Protein AF-D3Y1Q2-F1 (afdb_monomer_lite)

Foldseek 3Di:
DLDDPPGDWDWADDPDDDTDTDSDPLVVLVRDADPDPVVRVVSVVVNVVQVVCCVVPVDGD

Structure (mmCIF, N/CA/C/O backbone):
data_AF-D3Y1Q2-F1
#
_entry.id   AF-D3Y1Q2-F1
#
loop_
_atom_site.group_PDB
_atom_site.id
_atom_site.type_symbol
_atom_site.label_atom_id
_atom_site.label_alt_id
_atom_site.label_comp_id
_atom_site.label_asym_id
_atom_site.label_entity_id
_atom_site.label_seq_id
_atom_site.pdbx_PDB_ins_code
_atom_site.Cartn_x
_atom_site.Cartn_y
_atom_site.Cartn_z
_atom_site.occupancy
_atom_site.B_iso_or_equiv
_atom_site.auth_seq_id
_atom_site.auth_comp_id
_atom_site.auth_asym_id
_atom_site.auth_atom_id
_atom_site.pdbx_PDB_model_num
ATOM 1 N N . VAL A 1 1 ? -8.242 5.529 -8.676 1.00 46.50 1 VAL A N 1
ATOM 2 C CA . VAL A 1 1 ? -6.859 5.581 -9.196 1.00 46.50 1 VAL A CA 1
ATOM 3 C C . VAL A 1 1 ? -6.327 6.985 -8.949 1.00 46.50 1 VAL A C 1
ATOM 5 O O . VAL A 1 1 ? -6.979 7.941 -9.361 1.00 46.50 1 VAL A O 1
ATOM 8 N N . THR A 1 2 ? -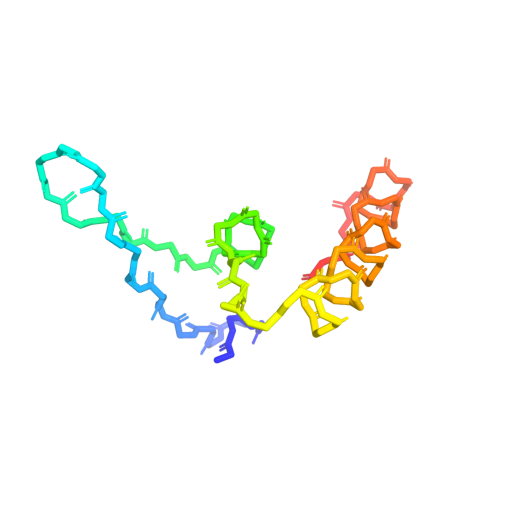5.242 7.099 -8.183 1.00 56.38 2 THR A N 1
ATOM 9 C CA . THR A 1 2 ? -4.642 8.361 -7.697 1.00 56.38 2 THR A CA 1
ATOM 10 C C . THR A 1 2 ? -3.633 8.979 -8.672 1.00 56.38 2 THR A C 1
ATOM 12 O O . THR A 1 2 ? -3.153 10.075 -8.423 1.00 56.38 2 THR A O 1
ATOM 15 N N . LEU A 1 3 ? -3.322 8.317 -9.791 1.00 58.16 3 LEU A N 1
ATOM 16 C CA . LEU A 1 3 ? -2.246 8.733 -10.694 1.00 58.16 3 LEU A CA 1
ATOM 17 C C . LEU A 1 3 ? -2.640 9.911 -11.615 1.00 58.16 3 LEU A C 1
ATOM 19 O O . LEU A 1 3 ? -3.693 9.880 -12.260 1.00 58.16 3 LEU A O 1
ATOM 23 N N . GLY A 1 4 ? -1.752 10.909 -11.722 1.00 60.34 4 GLY A N 1
ATOM 24 C CA . GLY A 1 4 ? -1.821 12.042 -12.660 1.00 60.34 4 GLY A CA 1
ATOM 25 C C . GLY A 1 4 ? -2.456 13.335 -12.106 1.00 60.34 4 GLY A C 1
ATOM 26 O O . GLY A 1 4 ? -3.033 13.337 -11.022 1.00 60.34 4 GLY A O 1
ATOM 27 N N . PRO A 1 5 ? -2.424 14.456 -12.861 1.00 60.22 5 PRO A N 1
ATOM 28 C CA . PRO A 1 5 ? -2.915 15.777 -12.420 1.00 60.22 5 PRO A CA 1
ATOM 29 C C . PRO A 1 5 ? -4.438 15.854 -12.182 1.00 60.22 5 PRO A C 1
ATOM 31 O O . PRO A 1 5 ? -4.947 16.876 -11.731 1.00 60.22 5 PRO A O 1
ATOM 34 N N . LYS A 1 6 ? -5.175 14.774 -12.480 1.00 69.31 6 LYS A N 1
ATOM 35 C CA . LYS A 1 6 ? -6.600 14.575 -12.153 1.00 69.31 6 LYS A CA 1
ATOM 36 C C . LYS A 1 6 ? -6.824 13.370 -11.223 1.00 69.31 6 LYS A C 1
ATOM 38 O O . LYS A 1 6 ? -7.889 12.749 -11.264 1.00 69.31 6 LYS A O 1
ATOM 43 N N . GLY A 1 7 ? -5.816 13.006 -10.432 1.00 65.25 7 GLY A N 1
ATOM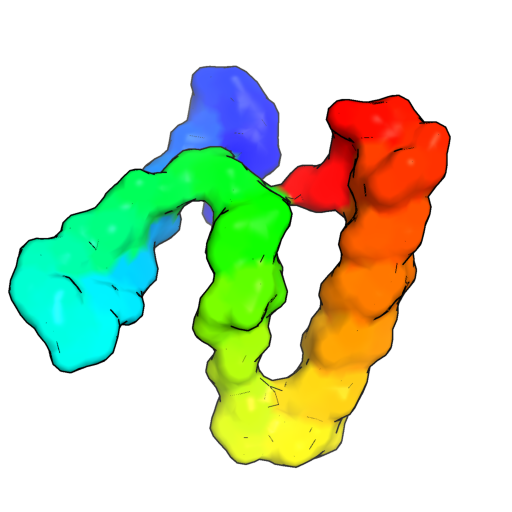 44 C CA . GLY A 1 7 ? -5.896 11.926 -9.453 1.00 65.25 7 GLY A CA 1
ATOM 45 C C . GLY A 1 7 ? -7.092 12.110 -8.517 1.00 65.25 7 GLY A C 1
ATOM 46 O O . GLY A 1 7 ? -7.397 13.220 -8.081 1.00 65.25 7 GLY A O 1
ATOM 47 N N . ARG A 1 8 ? -7.818 11.022 -8.244 1.00 79.44 8 ARG A N 1
ATOM 48 C CA . ARG A 1 8 ? -8.962 11.051 -7.323 1.00 79.44 8 ARG A CA 1
ATOM 49 C C . ARG A 1 8 ? -8.483 10.917 -5.885 1.00 79.44 8 ARG A C 1
ATOM 51 O O . ARG A 1 8 ? -7.584 10.128 -5.614 1.00 79.44 8 ARG A O 1
ATOM 58 N N . ASN A 1 9 ? -9.149 11.622 -4.977 1.00 80.19 9 ASN A N 1
ATOM 59 C CA . ASN A 1 9 ? -8.910 11.485 -3.548 1.00 80.19 9 ASN A CA 1
ATOM 60 C C . ASN A 1 9 ? -9.339 10.097 -3.066 1.00 80.19 9 ASN A C 1
ATOM 62 O O . ASN A 1 9 ? -10.424 9.617 -3.404 1.00 80.19 9 ASN A O 1
ATOM 66 N N . VAL A 1 10 ? -8.489 9.477 -2.259 1.00 80.56 10 VAL A N 1
ATOM 67 C CA . VAL A 1 10 ? -8.776 8.249 -1.525 1.00 80.56 10 VAL A CA 1
ATOM 68 C C . VAL A 1 10 ? -9.010 8.634 -0.074 1.00 80.56 10 VAL A C 1
ATOM 70 O O . VAL A 1 10 ? -8.232 9.380 0.521 1.00 80.56 10 VAL A O 1
ATOM 73 N N . VAL A 1 11 ? -10.118 8.162 0.483 1.00 82.19 11 VAL A N 1
ATOM 74 C CA . VAL A 1 11 ? -10.461 8.380 1.887 1.00 82.19 11 VAL A CA 1
ATOM 75 C C . VAL A 1 11 ? -10.025 7.143 2.655 1.00 82.19 11 VAL A C 1
ATOM 77 O O . VAL A 1 11 ? -10.497 6.048 2.367 1.00 82.19 11 VAL A O 1
ATOM 80 N N . LEU A 1 12 ? -9.108 7.325 3.597 1.00 82.38 12 LEU A N 1
ATOM 81 C CA . LEU A 1 12 ? -8.638 6.279 4.490 1.00 82.38 12 LEU A CA 1
ATOM 82 C C . LEU A 1 12 ? -9.311 6.420 5.849 1.00 82.38 12 LEU A C 1
ATOM 84 O O . LEU A 1 12 ? -9.431 7.522 6.400 1.00 82.38 12 LEU A O 1
ATOM 88 N N . GLU A 1 13 ? -9.735 5.288 6.392 1.00 79.75 13 GLU A N 1
ATOM 89 C CA . GLU A 1 13 ? -10.236 5.211 7.754 1.00 79.75 13 GLU A CA 1
ATOM 90 C C . GLU A 1 13 ? -9.078 5.425 8.736 1.00 79.75 13 GLU A C 1
ATOM 92 O O . GLU A 1 13 ? -8.023 4.803 8.631 1.00 79.75 13 GLU A O 1
ATOM 97 N N . SER A 1 14 ? -9.257 6.347 9.681 1.00 76.50 14 SER A N 1
ATOM 98 C CA . SER A 1 14 ? -8.295 6.564 10.761 1.00 76.50 14 SER A CA 1
ATOM 99 C C . SER A 1 14 ? -8.733 5.757 11.978 1.00 76.50 14 SER A C 1
ATOM 101 O O . SER A 1 14 ? -9.901 5.809 12.354 1.00 76.50 14 SER A O 1
ATOM 103 N N . LYS A 1 15 ? -7.798 5.075 12.656 1.00 74.06 15 LYS A N 1
ATOM 104 C CA . LYS A 1 15 ? -8.087 4.345 13.911 1.00 74.06 15 LYS A CA 1
ATOM 105 C C . LYS A 1 15 ? -8.637 5.248 15.023 1.00 74.06 15 LYS A C 1
ATOM 107 O O . LYS A 1 15 ? -9.272 4.751 15.947 1.00 74.06 15 LYS A O 1
ATOM 112 N N . TYR A 1 16 ? -8.396 6.557 14.935 1.00 73.38 16 TYR A N 1
ATOM 113 C CA . TYR A 1 16 ? -8.932 7.561 15.850 1.00 73.38 16 TYR A CA 1
ATOM 114 C C . TYR A 1 16 ? -9.241 8.867 15.101 1.00 73.38 16 TYR A C 1
ATOM 116 O O . TYR A 1 16 ? -8.396 9.380 14.362 1.00 73.38 16 TYR A O 1
ATOM 124 N N . GLY A 1 17 ? -10.431 9.430 15.332 1.00 79.00 17 GLY A N 1
ATOM 125 C CA . GLY A 1 17 ? -10.836 10.742 14.814 1.00 79.00 17 GLY A CA 1
ATOM 126 C C . GLY A 1 17 ? -11.369 10.732 13.375 1.00 79.00 17 GLY A C 1
ATOM 127 O O . GLY A 1 17 ? -11.965 9.760 12.922 1.00 79.00 17 GLY A O 1
ATOM 128 N N . SER A 1 18 ? -11.205 11.858 12.678 1.00 80.69 18 SER A N 1
ATOM 129 C CA . SER A 1 18 ? -11.735 12.073 11.326 1.00 80.69 18 SER A CA 1
ATOM 130 C C . SER A 1 18 ? -10.978 11.264 10.258 1.00 80.69 18 SER A C 1
ATOM 132 O O . SER A 1 18 ? -9.773 11.043 10.401 1.00 80.69 18 SER A O 1
ATOM 134 N N . PRO A 1 19 ? -11.646 10.863 9.160 1.00 83.31 19 PRO A N 1
ATOM 135 C CA . PRO A 1 19 ? -11.009 10.121 8.076 1.00 83.31 19 PRO A CA 1
ATOM 136 C C . PRO A 1 19 ? -9.916 10.949 7.389 1.00 83.31 19 PRO A C 1
ATOM 138 O O . PRO A 1 19 ? -10.038 12.167 7.226 1.00 83.31 19 PRO A O 1
ATOM 141 N N . LYS A 1 20 ? -8.843 10.281 6.962 1.00 82.19 20 LYS A N 1
ATOM 142 C CA . LYS A 1 20 ? -7.700 10.918 6.305 1.00 82.19 20 LYS A CA 1
ATOM 143 C C . LYS A 1 20 ? -7.903 10.894 4.795 1.00 82.19 20 LYS A C 1
ATOM 145 O O . LYS A 1 20 ? -7.981 9.831 4.190 1.00 82.19 20 LYS A O 1
ATOM 150 N N . ILE A 1 21 ? -7.966 12.067 4.176 1.00 81.81 21 ILE A N 1
ATOM 151 C CA . ILE A 1 21 ? -8.048 12.187 2.718 1.00 81.81 21 ILE A CA 1
ATOM 152 C C . ILE A 1 21 ? -6.624 12.248 2.168 1.00 81.81 21 ILE A C 1
ATOM 154 O O . ILE A 1 21 ? -5.850 13.123 2.550 1.00 81.81 21 ILE A O 1
ATOM 158 N N . VAL A 1 22 ? -6.280 11.321 1.279 1.00 78.81 22 VAL A N 1
ATOM 159 C CA . VAL A 1 22 ? -4.973 11.258 0.619 1.00 78.81 22 VAL A CA 1
ATOM 160 C C . VAL A 1 22 ? -5.129 11.126 -0.884 1.00 78.81 22 VAL A C 1
ATOM 162 O O . VAL A 1 22 ? -5.973 10.400 -1.399 1.00 78.81 22 VAL A O 1
ATOM 165 N N . ASN A 1 23 ? -4.277 11.847 -1.593 1.00 77.38 23 ASN A N 1
ATOM 166 C CA . ASN A 1 23 ? -4.126 11.817 -3.042 1.00 77.38 23 ASN A CA 1
ATOM 167 C C . ASN A 1 23 ? -2.787 11.190 -3.470 1.00 77.38 23 ASN A C 1
ATOM 169 O O . ASN A 1 23 ? -2.533 11.061 -4.662 1.00 77.38 23 ASN A O 1
ATOM 173 N N . ASP A 1 24 ? -1.954 10.791 -2.508 1.00 77.19 24 ASP A N 1
ATOM 174 C CA . ASP A 1 24 ? -0.653 10.166 -2.725 1.00 77.19 24 ASP A CA 1
ATOM 175 C C . ASP A 1 24 ? -0.768 8.632 -2.790 1.00 77.19 24 ASP A C 1
ATOM 177 O O . ASP A 1 24 ? -1.268 7.988 -1.862 1.00 77.19 24 ASP A O 1
ATOM 181 N N . GLY A 1 25 ? -0.280 8.047 -3.888 1.00 71.00 25 GLY A N 1
ATOM 182 C CA . GLY A 1 25 ? -0.268 6.602 -4.114 1.00 71.00 25 GLY A CA 1
ATOM 183 C C . GLY A 1 25 ? 0.593 5.840 -3.105 1.00 71.00 25 GLY A C 1
ATOM 184 O O . GLY A 1 25 ? 0.199 4.748 -2.691 1.00 71.00 25 GLY A O 1
ATOM 185 N N . VAL A 1 26 ? 1.696 6.431 -2.626 1.00 76.44 26 VAL A N 1
ATOM 186 C CA . VAL A 1 26 ? 2.582 5.798 -1.632 1.00 76.44 26 VAL A CA 1
ATOM 187 C C . VAL A 1 26 ? 1.839 5.583 -0.319 1.00 76.44 26 VAL A C 1
ATOM 189 O O . VAL A 1 26 ? 1.899 4.506 0.278 1.00 76.44 26 VAL A O 1
ATOM 192 N N . THR A 1 27 ? 1.142 6.617 0.152 1.00 78.19 27 THR A N 1
ATOM 193 C CA . THR A 1 27 ? 0.409 6.568 1.418 1.00 78.19 27 THR A CA 1
ATOM 194 C C . THR A 1 27 ? -0.771 5.607 1.338 1.00 78.19 27 THR A C 1
ATOM 196 O O . THR A 1 27 ? -1.000 4.856 2.281 1.00 78.19 27 THR A O 1
ATOM 199 N N . VAL A 1 28 ? -1.473 5.564 0.202 1.00 78.94 28 VAL A N 1
ATOM 200 C CA . VAL A 1 28 ? -2.551 4.589 -0.016 1.00 78.94 28 VAL A CA 1
ATOM 201 C C . VAL A 1 28 ? -1.997 3.162 -0.024 1.00 78.94 28 VAL A C 1
ATOM 203 O O . VAL A 1 28 ? -2.502 2.319 0.707 1.00 78.94 28 VAL A O 1
ATOM 206 N N . ALA A 1 29 ? -0.916 2.884 -0.758 1.00 77.56 29 ALA A N 1
ATOM 207 C CA . ALA A 1 29 ? -0.326 1.544 -0.839 1.00 77.56 29 ALA A CA 1
ATOM 208 C C . ALA A 1 29 ? 0.207 1.012 0.509 1.00 77.56 29 ALA A C 1
ATOM 210 O O . ALA A 1 29 ? 0.343 -0.199 0.690 1.00 77.56 29 ALA A O 1
ATOM 211 N N . LYS A 1 30 ? 0.522 1.894 1.467 1.00 77.19 30 LYS A N 1
ATOM 212 C CA . LYS A 1 30 ? 0.949 1.502 2.821 1.00 77.19 30 LYS A CA 1
ATOM 213 C C . LYS A 1 30 ? -0.193 0.957 3.678 1.00 77.19 30 LYS A C 1
ATOM 215 O O . LYS A 1 30 ? 0.071 0.083 4.497 1.00 77.19 30 LYS A O 1
ATOM 220 N N . GLU A 1 31 ? -1.407 1.448 3.458 1.00 77.00 31 GLU A N 1
ATOM 221 C CA . GLU A 1 31 ? -2.600 1.168 4.271 1.00 77.00 31 GLU A CA 1
ATOM 222 C C . GLU A 1 31 ? -3.482 0.061 3.663 1.00 77.00 31 GLU A C 1
ATOM 224 O O . GLU A 1 31 ? -4.434 -0.393 4.288 1.00 77.00 31 GLU A O 1
ATOM 229 N N . VAL A 1 32 ? -3.166 -0.404 2.448 1.00 80.00 32 VAL A N 1
ATOM 230 C CA . VAL A 1 32 ? -3.853 -1.539 1.816 1.00 80.00 32 VAL A CA 1
ATOM 231 C C . VAL A 1 32 ? -3.401 -2.849 2.464 1.00 80.00 32 VAL A C 1
ATOM 233 O O . VAL A 1 32 ? -2.262 -3.287 2.284 1.00 80.00 32 VAL A O 1
ATOM 236 N N . GLU A 1 33 ? -4.324 -3.499 3.169 1.00 78.75 33 GLU A N 1
ATOM 237 C CA . GLU A 1 33 ? -4.212 -4.878 3.643 1.00 78.75 33 GLU A CA 1
ATOM 238 C C . GLU A 1 33 ? -5.388 -5.695 3.099 1.00 78.75 33 GLU A C 1
ATOM 240 O O . GLU A 1 33 ? -6.528 -5.231 3.091 1.00 78.75 33 GLU A O 1
ATOM 245 N N . LEU A 1 34 ? -5.100 -6.899 2.604 1.00 82.50 34 LEU A N 1
ATOM 246 C CA . LEU A 1 34 ? -6.112 -7.825 2.091 1.00 82.50 34 LEU A CA 1
ATOM 247 C C . LEU A 1 34 ? -6.387 -8.907 3.138 1.00 82.50 34 LEU A C 1
ATOM 249 O O . LEU A 1 34 ? -5.463 -9.355 3.824 1.00 82.50 34 LEU A O 1
ATOM 253 N N . GLU A 1 35 ? -7.651 -9.317 3.251 1.00 83.88 35 GLU A N 1
ATOM 254 C CA . GLU A 1 35 ? -8.094 -10.353 4.195 1.00 83.88 35 GLU A CA 1
ATOM 255 C C . GLU A 1 35 ? -7.550 -11.740 3.825 1.00 83.88 35 GLU A C 1
ATOM 257 O O . GLU A 1 35 ? -7.193 -12.513 4.715 1.00 83.88 35 GLU A O 1
ATOM 262 N N . ASP A 1 36 ? -7.431 -12.042 2.525 1.00 90.12 36 ASP A N 1
ATOM 263 C CA . ASP A 1 36 ? -6.816 -13.283 2.050 1.00 90.12 36 ASP A CA 1
ATOM 264 C C . ASP A 1 36 ? -5.287 -13.228 2.247 1.00 90.12 36 ASP A C 1
ATOM 266 O O . ASP A 1 36 ? -4.614 -12.371 1.660 1.00 90.12 36 ASP A O 1
ATOM 270 N N . PRO A 1 37 ? -4.694 -14.153 3.028 1.00 85.25 37 PRO A N 1
ATOM 271 C CA . PRO A 1 37 ? -3.252 -14.223 3.222 1.00 85.25 37 PRO A CA 1
ATOM 272 C C . PRO A 1 37 ? -2.453 -14.344 1.919 1.00 85.25 37 PRO A C 1
ATOM 274 O O . PRO A 1 37 ? -1.379 -13.751 1.818 1.00 85.25 37 PRO A O 1
ATOM 277 N N . VAL A 1 38 ? -2.944 -15.095 0.928 1.00 86.69 38 VAL A N 1
ATOM 278 C CA . VAL A 1 38 ? -2.236 -15.335 -0.340 1.00 86.69 38 VAL A CA 1
ATOM 279 C C . VAL A 1 38 ? -2.197 -14.056 -1.171 1.00 86.69 38 VAL A C 1
ATOM 281 O O . VAL A 1 38 ? -1.131 -13.649 -1.643 1.00 86.69 38 VAL A O 1
ATOM 284 N N . GLU A 1 39 ? -3.334 -13.375 -1.287 1.00 81.06 39 GLU A N 1
ATOM 285 C CA . GLU A 1 39 ? -3.417 -12.095 -1.990 1.00 81.06 39 GLU A CA 1
ATOM 286 C C . GLU A 1 39 ? -2.632 -11.002 -1.255 1.00 81.06 39 GLU A C 1
ATOM 288 O O . GLU A 1 39 ? -1.919 -10.221 -1.887 1.00 81.06 39 GLU A O 1
ATOM 293 N N . ASN A 1 40 ? -2.674 -10.982 0.081 1.00 83.00 40 ASN A N 1
ATOM 294 C CA . ASN A 1 40 ? -1.928 -10.028 0.902 1.00 83.00 40 ASN A CA 1
ATOM 295 C C . ASN A 1 40 ? -0.410 -10.194 0.740 1.00 83.00 40 ASN A C 1
ATOM 297 O O . ASN A 1 40 ? 0.326 -9.208 0.689 1.00 83.00 40 ASN A O 1
ATOM 301 N N . ILE A 1 41 ? 0.082 -11.432 0.623 1.00 84.88 41 ILE A N 1
ATOM 302 C CA . ILE A 1 41 ? 1.495 -11.697 0.317 1.00 84.88 41 ILE A CA 1
ATOM 303 C C . ILE A 1 41 ? 1.848 -11.142 -1.069 1.00 84.88 41 ILE A C 1
ATOM 305 O O . ILE A 1 41 ? 2.851 -10.439 -1.201 1.00 84.88 41 ILE A O 1
ATOM 309 N N . GLY A 1 42 ? 1.011 -11.389 -2.082 1.00 84.81 42 GLY A N 1
ATOM 310 C CA . GLY A 1 42 ? 1.199 -10.842 -3.429 1.00 84.81 42 GLY A CA 1
ATOM 311 C C . GLY A 1 42 ? 1.222 -9.309 -3.450 1.00 84.81 42 GLY A C 1
ATOM 312 O O . GLY A 1 42 ? 2.149 -8.702 -3.991 1.00 84.81 42 GLY A O 1
ATOM 313 N N . ALA A 1 43 ? 0.260 -8.673 -2.781 1.00 83.56 43 ALA A N 1
ATOM 314 C CA . ALA A 1 43 ? 0.186 -7.222 -2.644 1.00 83.56 43 ALA A CA 1
ATOM 315 C C . ALA A 1 43 ? 1.422 -6.649 -1.928 1.00 83.56 43 ALA A C 1
ATOM 317 O O . ALA A 1 43 ? 1.997 -5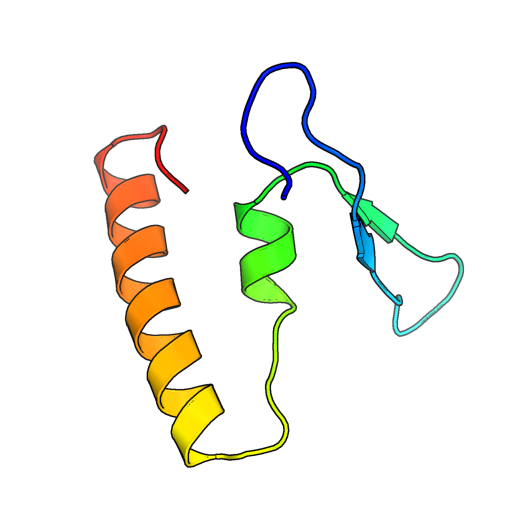.652 -2.372 1.00 83.56 43 ALA A O 1
ATOM 318 N N . LYS A 1 44 ? 1.899 -7.313 -0.867 1.00 84.06 44 LYS A N 1
ATOM 319 C CA . LYS A 1 44 ? 3.118 -6.920 -0.140 1.00 84.06 44 LYS A CA 1
ATOM 320 C C . LYS A 1 44 ? 4.379 -7.029 -0.998 1.00 84.06 44 LYS A C 1
ATOM 322 O O . LYS A 1 44 ? 5.245 -6.161 -0.881 1.00 84.06 44 LYS A O 1
ATOM 327 N N . LEU A 1 45 ? 4.481 -8.035 -1.867 1.00 84.81 45 LEU A N 1
ATOM 328 C CA . LEU A 1 45 ? 5.607 -8.186 -2.797 1.00 84.81 45 LEU A CA 1
ATOM 329 C C . LEU A 1 45 ? 5.651 -7.051 -3.825 1.00 84.81 45 LEU A C 1
ATOM 331 O O . LEU A 1 45 ? 6.692 -6.415 -3.996 1.00 84.81 45 LEU A O 1
ATOM 335 N N . VAL A 1 46 ? 4.515 -6.743 -4.460 1.00 82.12 46 VAL A N 1
ATOM 336 C CA . VAL A 1 46 ? 4.414 -5.629 -5.421 1.00 82.12 46 VAL A CA 1
ATOM 337 C C . VAL A 1 46 ? 4.715 -4.298 -4.733 1.00 82.12 46 VAL A C 1
ATOM 339 O O . VAL A 1 46 ? 5.473 -3.483 -5.260 1.00 82.12 46 VAL A O 1
ATOM 342 N N . ARG A 1 47 ? 4.214 -4.107 -3.508 1.00 81.06 47 ARG A N 1
ATOM 343 C CA . ARG A 1 47 ? 4.511 -2.926 -2.691 1.00 81.06 47 ARG A CA 1
ATOM 344 C C . ARG A 1 47 ? 6.003 -2.773 -2.409 1.00 81.06 47 ARG A C 1
ATOM 346 O O . ARG A 1 47 ? 6.520 -1.664 -2.482 1.00 81.06 47 ARG A O 1
ATOM 353 N N . GLN A 1 48 ? 6.707 -3.857 -2.085 1.00 80.12 48 GLN A N 1
ATOM 354 C CA . GLN A 1 48 ? 8.153 -3.805 -1.854 1.00 80.12 48 GLN A CA 1
ATOM 355 C C . GLN A 1 48 ? 8.932 -3.426 -3.117 1.00 80.12 48 GLN A C 1
ATOM 357 O O . GLN A 1 48 ? 9.909 -2.684 -3.021 1.00 80.12 48 GLN A O 1
ATOM 362 N N . ALA A 1 49 ? 8.506 -3.908 -4.286 1.00 81.12 49 ALA A N 1
ATOM 363 C CA . ALA A 1 49 ? 9.111 -3.518 -5.555 1.00 81.12 49 ALA A CA 1
ATOM 364 C C . ALA A 1 49 ? 8.881 -2.025 -5.850 1.00 81.12 49 ALA A C 1
ATOM 366 O O . ALA A 1 49 ? 9.837 -1.314 -6.142 1.00 81.12 49 ALA A O 1
ATOM 367 N N . ALA A 1 50 ? 7.647 -1.536 -5.686 1.00 73.88 50 ALA A N 1
ATOM 368 C CA . ALA A 1 50 ? 7.303 -0.127 -5.888 1.00 73.88 50 ALA A CA 1
ATOM 369 C C . ALA A 1 50 ? 8.032 0.808 -4.905 1.00 73.88 50 ALA A C 1
ATOM 371 O O . ALA A 1 50 ? 8.568 1.834 -5.310 1.00 73.88 50 ALA A O 1
ATOM 372 N N . ALA A 1 51 ? 8.130 0.428 -3.625 1.00 75.62 51 ALA A N 1
ATOM 373 C CA . ALA A 1 51 ? 8.855 1.206 -2.619 1.00 75.62 51 ALA A CA 1
ATOM 374 C C . ALA A 1 51 ? 10.347 1.339 -2.959 1.00 75.62 51 ALA A C 1
ATOM 376 O O . ALA A 1 51 ? 10.895 2.433 -2.887 1.00 75.62 51 ALA A O 1
ATOM 377 N N . LYS A 1 52 ? 10.987 0.249 -3.405 1.00 76.88 52 LYS A N 1
ATOM 378 C CA . LYS A 1 52 ? 12.387 0.291 -3.852 1.00 76.88 52 LYS A CA 1
ATOM 379 C C . LYS A 1 52 ? 12.580 1.186 -5.074 1.00 76.88 52 LYS A C 1
ATOM 381 O O . LYS A 1 52 ? 13.586 1.884 -5.142 1.00 76.88 52 LYS A O 1
ATOM 386 N N . THR A 1 53 ? 11.643 1.172 -6.022 1.00 69.56 53 THR A N 1
ATOM 387 C CA . THR A 1 53 ? 11.680 2.074 -7.182 1.00 69.56 53 THR A CA 1
ATOM 388 C C . THR A 1 53 ? 11.584 3.531 -6.744 1.00 69.56 53 THR A C 1
ATOM 390 O O . THR A 1 53 ? 12.377 4.345 -7.204 1.00 69.56 53 THR A O 1
ATOM 393 N N . ASN A 1 54 ? 10.692 3.850 -5.806 1.00 66.88 54 ASN A N 1
ATOM 394 C CA . ASN A 1 54 ? 10.553 5.203 -5.270 1.00 66.88 54 ASN A CA 1
ATOM 395 C C . ASN A 1 54 ? 11.806 5.684 -4.527 1.00 66.88 54 ASN A C 1
ATOM 397 O O . ASN A 1 54 ? 12.248 6.810 -4.735 1.00 66.88 54 ASN A O 1
ATOM 401 N N . ASP A 1 55 ? 12.404 4.822 -3.701 1.00 67.06 55 ASP A N 1
ATOM 402 C CA . ASP A 1 55 ? 13.615 5.151 -2.940 1.00 67.06 55 ASP A CA 1
ATOM 403 C C . ASP A 1 55 ? 14.833 5.389 -3.855 1.00 67.06 55 ASP A C 1
ATOM 405 O O . ASP A 1 55 ? 15.704 6.195 -3.529 1.00 67.06 55 ASP A O 1
ATOM 409 N N . LEU A 1 56 ? 14.903 4.702 -5.003 1.00 68.50 56 LEU A N 1
ATOM 410 C CA . LEU A 1 56 ? 15.994 4.833 -5.979 1.00 68.50 56 LEU A CA 1
ATOM 411 C C . LEU A 1 56 ? 15.778 5.961 -6.997 1.00 68.50 56 LEU A C 1
ATOM 413 O O . LEU A 1 56 ? 16.746 6.607 -7.392 1.00 68.50 56 LEU A O 1
ATOM 417 N N . ALA A 1 57 ? 14.542 6.165 -7.462 1.00 63.59 57 ALA A N 1
ATOM 418 C CA . ALA A 1 57 ? 14.228 7.058 -8.579 1.00 63.59 57 ALA A CA 1
ATOM 419 C C . ALA A 1 57 ? 13.656 8.419 -8.146 1.00 63.59 57 ALA A C 1
ATOM 421 O O . ALA A 1 57 ? 13.688 9.360 -8.935 1.00 63.59 57 ALA A O 1
ATOM 422 N N . GLY A 1 58 ? 13.148 8.552 -6.916 1.00 56.72 58 GLY A N 1
ATOM 423 C CA . GLY A 1 58 ? 12.586 9.800 -6.381 1.00 56.72 58 GLY A CA 1
ATOM 424 C C . GLY A 1 58 ? 11.198 10.184 -6.914 1.00 56.72 58 GLY A C 1
ATOM 425 O O . GLY A 1 58 ? 10.554 11.045 -6.322 1.00 56.72 58 GLY A O 1
ATOM 426 N N . ASP A 1 59 ? 10.728 9.541 -7.987 1.00 52.69 59 ASP A N 1
ATOM 427 C CA . ASP A 1 59 ? 9.356 9.596 -8.499 1.00 52.69 59 ASP A CA 1
ATOM 428 C C . ASP A 1 59 ? 9.036 8.267 -9.208 1.00 52.69 59 ASP A C 1
ATOM 430 O O . ASP A 1 59 ? 9.790 7.819 -10.078 1.00 52.69 59 ASP A O 1
ATOM 434 N N . GLY A 1 60 ? 7.953 7.602 -8.795 1.00 50.75 60 GLY A N 1
ATOM 435 C CA . GLY A 1 60 ? 7.545 6.302 -9.330 1.00 50.75 60 GLY A CA 1
ATOM 436 C C . GLY A 1 60 ? 6.891 5.373 -8.306 1.00 50.75 60 GLY A C 1
ATOM 437 O O . GLY A 1 60 ? 7.445 4.315 -7.997 1.00 50.75 60 GLY A O 1
ATOM 438 N N . THR A 1 61 ? 5.700 5.747 -7.828 1.00 49.81 61 THR A N 1
ATOM 439 C CA . THR A 1 61 ? 4.747 4.867 -7.117 1.00 49.81 61 THR A CA 1
ATOM 440 C C . THR A 1 61 ? 3.340 4.987 -7.660 1.00 49.81 61 THR A C 1
ATOM 442 O O . THR A 1 61 ? 2.887 6.143 -7.826 1.00 49.81 61 THR A O 1
#

Sequence (61 aa):
VTLGPKGRNVVLESKYGSPKIVNDGVTVAKEVELEDPVENIGAKLVRQAAAKTNDLAGDGT

Organism: NCBI:txid508984

InterPro domains:
  IPR001844 Chaperonin Cpn60/GroEL [PTHR45633] (1-61)
  IPR002423 Chaperonin Cpn60/GroEL/TCP-1 family [PF00118] (2-61)
  IPR017998 T-complex protein 1 [PR00304] (19-37)
  IPR017998 T-complex protein 1 [PR00304] (53-61)
  IPR027413 GroEL-like equatorial domain superfamily [G3DSA:1.10.560.10] (1-61)
  IPR027413 GroEL-like equatorial domain superfamily [SSF48592] (1-61)

pLDDT: mean 74.94, std 10.12, range [46.5, 90.12]

Secondary structure (DSSP, 8-state):
---STTPPPEEEPPSSSSPEEE--HHHHHHH---SSHHHHHHHHHHHHHHHHHHHHHSS--

Radius of gyration: 12.87 Å; chains: 1; bounding box: 28×31×28 Å

=== Feature glossary ===
The record interleaves many kinds of information about one protein. Here is each kind framed as the question it answers.

Q: Are the domains correctly placed relative to each other?
A: Predicted aligned error is AlphaFold's pairwise confidence. Unlike pLDDT (per-residue), PAE is per-residue-pair and captures whether two parts of the structure are correctly placed relative to each other. Units are ångströms of expected positional error.

Q: Which residues are in helices, strands, or loops?
A: Eight-state secondary structure (DSSP): H is the canonical α-helix, G the tighter 3₁₀-helix, I the wider π-helix; E/B are β-structure, T and S are turns and bends, and '-' is everything else. DSSP derives these from th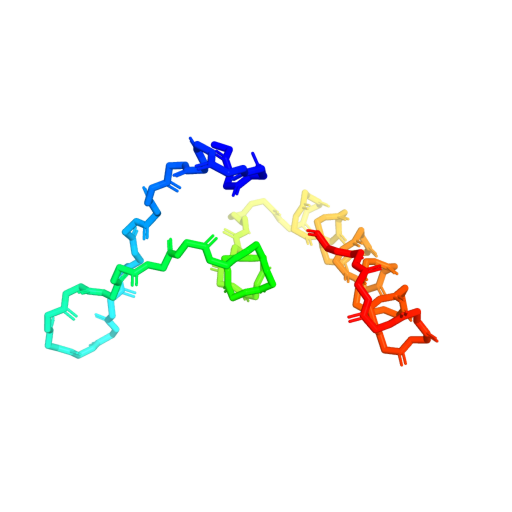e pattern of main-chain N–H···O=C hydrogen bonds, not from the sequence.

Q: What if only a Cα trace is available?
A: P-SEA three-state annotation labels each residue as helix, strand, or coil based purely on the geometry of the Cα trace. It serves as a fallback when the full backbone (and thus DSSP) is unavailable.

Q: What are the backbone torsion angles?
A: φ (phi) and ψ (psi) are the two rotatable backbone dihedrals per residue: φ is the C(i-1)–N–Cα–C torsion, ψ is the N–Cα–C–N(i+1) torsion, both in degrees on (−180°, 180°]. α-helical residues cluster near (−6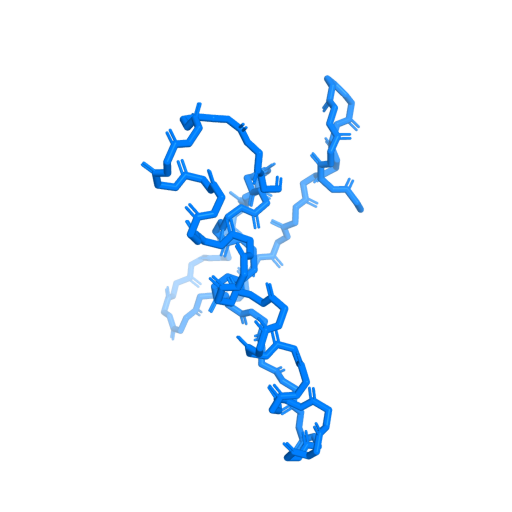0°, −45°); β-strand residues near (−120°, +130°). A Ramachandran plot is simply a scatter of (φ, ψ) for every residue.

Q: What known structures does this most resemble?
A: Structural nearest neighbors (via Foldseek easy-search vs the PDB). Reported per hit: target PDB id, E-value, and alignment TM-score. A TM-score above ~0.5 is the conventional threshold for 'same fold'.

Q: What family and function is it annotated with?
A: Database cross-references. InterPro integrates a dozen domain/family signature databases into unified entries with residue-range hits. GO terms attach function/process/location labels with evidence codes. CATH codes position the fold in a four-level structural taxonomy. Organism is the NCBI-taxonomy species name.

Q: Which residues are buried vs exposed?
A: Solvent accessibility: the surface area of each residue that a 1.4 Å water probe can touch, in Å². When only backbone atoms are present the absolute values are lower than full-atom SASA (side chains contribute most of the area) and are flagged as backbone-only.

Q: What do the diagnostic plots show?
A: Three diagnostic plots accompany the record. The Cα contact map visualizes the tertiary structure as a 2D adjacency matrix (8 Å cutoff, sequence-local contacts suppressed). The Ramachandran plot shows the distribution of backbone (φ, ψ) torsions, with points in the α and β basins reflecting secondary structure content. The PAE plot shows AlphaFold's inter-residue confidence as a color matrix.

Q: What is the amino-acid chain?
A: The amino-acid sequence is the protein's primary structure: the linear order of residues from the N-terminus to the C-terminus, written in one-letter code. Everything else here — the 3D coordinates, the secondary structure, the domain annotations — is ultimately a consequence of this string.

Q: What do the rendered images show?
A: The six renders are orthographic views along the three Cartesian axes in both directions. Representation (cartoon, sticks, or surface) and color scheme (sequence-rainbow or by-chain) vary across proteins so the training set covers all the common visualization conventions.

Q: Where is each backbone atom in 3D?
A: The mmCIF table is the protein's shape written out atom by atom. For each backbone N, Cα, C, and carbonyl O, it records an (x, y, z) coordinate triple in Å plus the residue type, chain letter, and residue number.

Q: How mobile is each atom in the crystal?
A: For experimental (PDB) structures, the B-factor (temperature factor) quantifies the positional spread of each atom in the crystal — a combination of thermal vibration and static disorder — in units of Å². High B-factors mark flexible loops or poorly resolved regions; low B-factors mark the rigid, well-ordered core.

Q: How big and how compact is the whole molecule?
A: Three whole-structure scalars: the radius of gyration (RMS distance of Cα from centroid, in Å), the count of Cα–Cα contacts (pairs closer than 8 Å and separated by more than four residues in sequence — i.e. tertiary, not local, contacts), and the bounding-box dimensions. Together they distinguish compact globular folds from extended fibres or disordered chains.

Q: What does the local fold look like, residue by residue?
A: A 3Di character summarizes, for each residue, the relative orientation of the Cα frame of its nearest spatial neighbor. Because it encodes fold topology rather 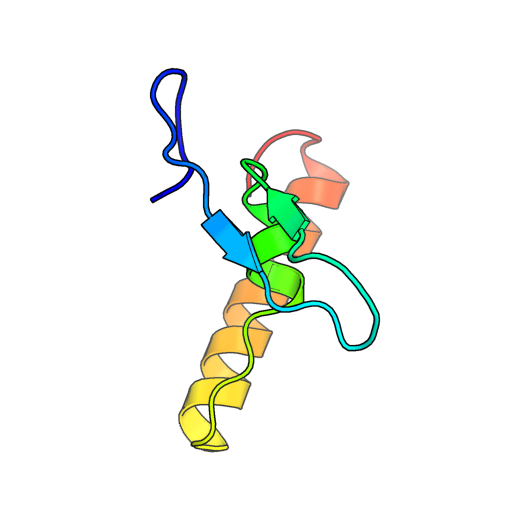than chemistry, 3Di alignments detect remote structural similarity that sequence alignment misses.

Q: How confident is the AlphaFold model at each residue?
A: For AlphaFold models, the B-factor field carries pLDDT — the model's own estimate of local accuracy on a 0–100 scale. Regions with pLDDT<50 should be treated as essentially unmodeled; they often correspond to intrinsically disordered segments.